Protein AF-A0A3M1EK93-F1 (afdb_monomer_lite)

Secondary structure (DSSP, 8-state):
----TTS-SSS---SSPPTTEEEEEEEESHHHH-TTS-STTSHHHHHHHHHHT-GGGTT-EEEEEE---TT--HHHHHHHHHHTGGGG--SEEEEE--TTTHHHHT-GGG-S---S-EEEEETTEEEEE------

Structure (mmCIF, N/CA/C/O backbone):
data_AF-A0A3M1EK93-F1
#
_entry.id   AF-A0A3M1EK93-F1
#
loop_
_atom_site.group_PDB
_atom_site.id
_atom_site.type_symbol
_atom_site.label_atom_id
_atom_site.label_alt_id
_atom_site.label_comp_id
_atom_site.label_asym_id
_atom_site.label_entity_id
_atom_site.label_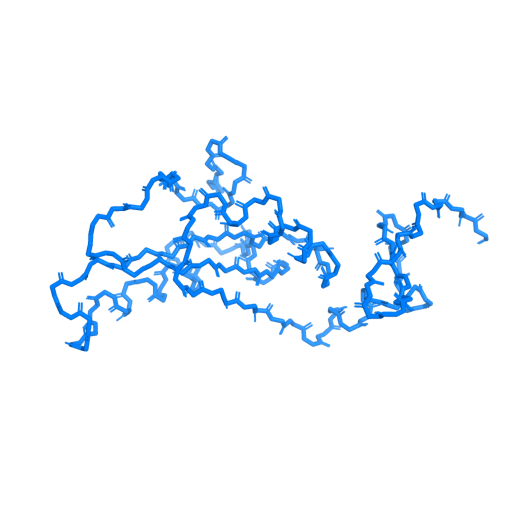seq_id
_atom_site.pdbx_PDB_ins_code
_atom_site.Cartn_x
_atom_site.Cartn_y
_atom_site.Cartn_z
_atom_site.occupancy
_atom_site.B_iso_or_equiv
_atom_site.auth_seq_id
_atom_site.auth_comp_id
_atom_site.auth_asym_id
_atom_site.auth_atom_id
_atom_site.pdbx_PDB_model_num
ATOM 1 N N . MET A 1 1 ? 3.487 -17.721 6.429 1.00 72.31 1 MET A N 1
ATOM 2 C CA . MET A 1 1 ? 2.996 -16.851 5.337 1.00 72.31 1 MET A CA 1
ATOM 3 C C . MET A 1 1 ? 1.496 -17.060 5.211 1.00 72.31 1 MET A C 1
ATOM 5 O O . MET A 1 1 ? 1.0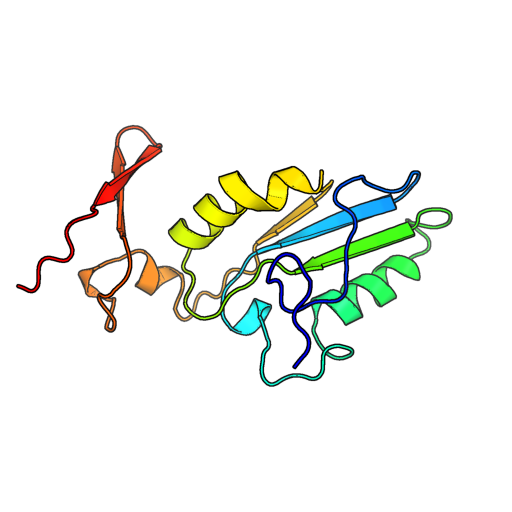78 -18.210 5.157 1.00 72.31 1 MET A O 1
ATOM 9 N N . ARG A 1 2 ? 0.703 -15.985 5.251 1.00 90.31 2 ARG A N 1
ATOM 10 C CA . ARG A 1 2 ? -0.759 -16.022 5.107 1.00 90.31 2 ARG A CA 1
ATOM 11 C C . ARG A 1 2 ? -1.123 -15.379 3.772 1.00 90.31 2 ARG A C 1
ATOM 13 O O . ARG A 1 2 ? -0.605 -14.306 3.480 1.00 90.31 2 ARG A O 1
ATOM 20 N N . ILE A 1 3 ? -1.967 -16.054 3.001 1.00 95.81 3 ILE A N 1
ATOM 21 C CA . ILE A 1 3 ? -2.553 -15.551 1.759 1.00 95.81 3 ILE A CA 1
ATOM 22 C C . ILE A 1 3 ? -4.068 -15.679 1.893 1.00 95.81 3 ILE A C 1
ATOM 24 O O . ILE A 1 3 ? -4.540 -16.715 2.369 1.00 95.81 3 ILE A O 1
ATOM 28 N N . ASN A 1 4 ? -4.804 -14.630 1.539 1.00 96.19 4 ASN A N 1
ATOM 29 C CA . ASN A 1 4 ? -6.259 -14.617 1.625 1.00 96.19 4 ASN A CA 1
ATOM 30 C C . ASN A 1 4 ? -6.922 -15.207 0.367 1.00 96.19 4 ASN A C 1
ATOM 32 O O . ASN A 1 4 ? -6.249 -15.551 -0.60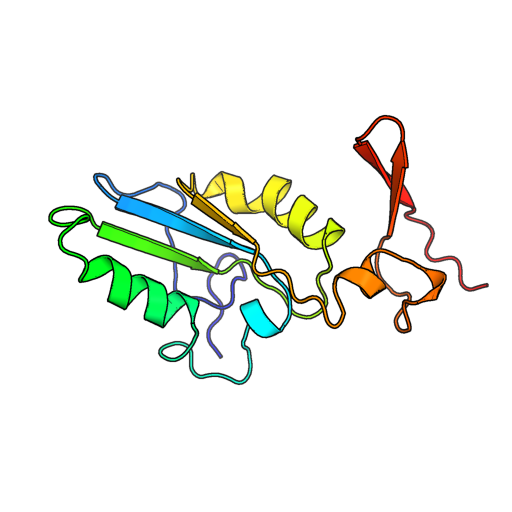8 1.00 96.19 4 ASN A O 1
ATOM 36 N N . SER A 1 5 ? -8.246 -15.336 0.389 1.00 96.94 5 SER A N 1
ATOM 37 C CA . SER A 1 5 ? -9.026 -15.930 -0.706 1.00 96.94 5 SER A CA 1
ATOM 38 C C . SER A 1 5 ? -8.943 -15.177 -2.043 1.00 96.94 5 SER A C 1
ATOM 40 O O . SER A 1 5 ? -9.141 -15.786 -3.095 1.00 96.94 5 SER A O 1
ATOM 42 N N . ASP A 1 6 ? -8.585 -13.892 -2.020 1.00 95.56 6 ASP A N 1
ATOM 43 C CA . ASP A 1 6 ? -8.351 -13.060 -3.205 1.00 95.56 6 ASP A CA 1
ATOM 44 C C . ASP A 1 6 ? -6.871 -13.073 -3.661 1.00 95.56 6 ASP A C 1
ATOM 46 O O . ASP A 1 6 ? -6.502 -12.381 -4.609 1.00 95.56 6 ASP A O 1
ATOM 50 N N . GLY A 1 7 ? -6.015 -13.882 -3.022 1.00 95.06 7 GLY A N 1
ATOM 51 C CA . GLY A 1 7 ? -4.608 -14.062 -3.392 1.00 95.06 7 GLY A CA 1
ATOM 52 C C . GLY A 1 7 ? -3.645 -13.027 -2.803 1.00 95.06 7 GLY A C 1
ATOM 53 O O . GLY A 1 7 ? -2.474 -13.007 -3.178 1.00 95.06 7 GLY A O 1
ATOM 54 N N . LEU A 1 8 ? -4.102 -12.187 -1.872 1.00 96.69 8 LEU A N 1
ATOM 55 C CA . LEU A 1 8 ? -3.286 -11.143 -1.248 1.00 96.69 8 LEU A CA 1
ATOM 56 C C . LEU A 1 8 ? -2.496 -11.695 -0.058 1.00 96.69 8 LEU A C 1
ATOM 58 O O . LEU A 1 8 ? -3.023 -12.494 0.723 1.00 96.69 8 LEU A O 1
ATOM 62 N N . ARG A 1 9 ? -1.255 -11.223 0.140 1.00 95.62 9 ARG A N 1
ATOM 63 C CA . ARG A 1 9 ? -0.469 -11.467 1.366 1.00 95.62 9 ARG A CA 1
ATOM 64 C C . ARG A 1 9 ? -1.039 -10.609 2.494 1.00 95.62 9 ARG A C 1
ATOM 66 O O . ARG A 1 9 ? -0.482 -9.571 2.847 1.00 95.62 9 ARG A O 1
ATOM 73 N N . ASP A 1 10 ? -2.178 -11.045 3.022 1.00 96.50 10 ASP A N 1
ATOM 74 C CA . ASP A 1 10 ? -2.920 -10.355 4.074 1.00 96.50 10 ASP A CA 1
ATOM 75 C C . ASP A 1 10 ? -3.928 -11.282 4.787 1.00 96.50 10 ASP A C 1
ATOM 77 O O . ASP A 1 10 ? -4.001 -12.494 4.543 1.00 96.50 10 ASP A O 1
ATOM 81 N N . ARG A 1 11 ? -4.714 -10.709 5.702 1.00 95.56 11 ARG A N 1
ATOM 82 C CA . ARG A 1 11 ? -5.944 -11.297 6.239 1.00 95.56 11 ARG A CA 1
ATOM 83 C C . ARG A 1 11 ? -7.089 -11.236 5.219 1.00 95.56 11 ARG A C 1
ATOM 85 O O . ARG A 1 11 ? -6.969 -10.663 4.141 1.00 95.56 11 ARG A O 1
ATOM 92 N N . GLU A 1 12 ? -8.205 -11.884 5.544 1.00 97.44 12 GLU A N 1
ATOM 93 C CA . GLU A 1 12 ? -9.412 -11.778 4.717 1.00 97.44 12 GLU A CA 1
ATOM 94 C C . GLU A 1 12 ? -9.995 -10.367 4.814 1.00 97.44 12 GLU A C 1
ATOM 96 O O . GLU A 1 12 ? -10.094 -9.810 5.910 1.00 97.44 12 GLU A O 1
ATOM 101 N N . HIS A 1 13 ? -10.419 -9.834 3.672 1.00 97.38 13 HIS A N 1
ATOM 102 C CA . HIS A 1 13 ? -11.062 -8.532 3.557 1.00 97.38 13 HIS A CA 1
ATOM 103 C C . HIS A 1 13 ? -12.346 -8.659 2.751 1.00 97.38 13 HIS A C 1
ATOM 105 O O . HIS A 1 13 ? -12.414 -9.384 1.761 1.00 97.38 13 HIS A O 1
ATOM 111 N N . THR A 1 14 ? -13.379 -7.925 3.152 1.00 97.12 14 THR A N 1
ATOM 112 C CA . THR A 1 14 ? -14.625 -7.874 2.385 1.00 97.12 14 THR A CA 1
ATOM 113 C C . THR A 1 14 ? -14.552 -6.761 1.344 1.00 97.12 14 THR A C 1
ATOM 115 O O . THR A 1 14 ? -14.151 -5.630 1.632 1.00 97.12 14 THR A O 1
ATOM 118 N N . ARG A 1 15 ? -14.977 -7.061 0.112 1.00 96.62 15 ARG A N 1
ATOM 119 C CA . ARG A 1 15 ? -15.041 -6.062 -0.971 1.00 96.62 15 ARG A CA 1
ATOM 120 C C . ARG A 1 15 ? -15.989 -4.918 -0.624 1.00 96.62 15 ARG A C 1
ATOM 122 O O . ARG A 1 15 ? -15.664 -3.754 -0.837 1.00 96.62 15 ARG A O 1
ATOM 129 N N . GLN A 1 16 ? -17.127 -5.236 -0.008 1.00 97.06 16 GLN A N 1
ATOM 130 C CA . GLN A 1 16 ? -18.033 -4.227 0.527 1.00 97.06 16 GLN A CA 1
ATOM 131 C C . GLN A 1 16 ? -17.377 -3.513 1.711 1.00 97.06 16 GLN A C 1
ATOM 133 O O . GLN A 1 16 ? -17.030 -4.139 2.707 1.00 97.06 16 GLN A O 1
ATOM 138 N N . LYS A 1 17 ? -17.211 -2.193 1.601 1.00 97.19 17 LYS A N 1
ATOM 139 C CA . LYS A 1 17 ? -16.657 -1.384 2.686 1.00 97.19 17 LYS A CA 1
ATOM 140 C C . LYS A 1 17 ? -17.639 -1.266 3.844 1.00 97.19 17 LYS A C 1
ATOM 142 O O . LYS A 1 17 ? -18.797 -0.902 3.633 1.00 97.19 17 LYS A O 1
ATOM 147 N N . SER A 1 18 ? -17.160 -1.555 5.052 1.00 95.56 18 SER A N 1
ATOM 148 C CA . SER A 1 18 ? -17.912 -1.330 6.285 1.00 95.56 18 SER A CA 1
ATOM 149 C C . SER A 1 18 ? -18.245 0.160 6.454 1.00 95.56 18 SER A C 1
ATOM 151 O O . SER A 1 18 ? -17.431 1.016 6.096 1.00 95.56 18 SER A O 1
ATOM 153 N N . PRO A 1 19 ? -19.424 0.510 7.002 1.00 95.62 19 PRO A N 1
ATOM 154 C CA . PRO A 1 19 ? -19.740 1.896 7.336 1.00 95.62 19 PRO A CA 1
ATOM 155 C C . PRO A 1 19 ? -18.693 2.506 8.277 1.00 95.62 19 PRO A C 1
ATOM 157 O O . PRO A 1 19 ? -18.087 1.792 9.075 1.00 95.62 19 PRO A O 1
ATOM 160 N N . ASN A 1 20 ? -18.499 3.826 8.194 1.00 95.69 20 ASN A N 1
ATOM 161 C CA . ASN A 1 20 ? -17.576 4.589 9.050 1.00 95.69 20 ASN A CA 1
ATOM 162 C C . ASN A 1 20 ? -16.156 3.999 9.095 1.00 95.69 20 ASN A C 1
ATOM 164 O O . ASN A 1 20 ? -15.542 3.928 10.154 1.00 95.69 20 ASN A O 1
ATOM 168 N N . THR A 1 21 ? -15.655 3.510 7.959 1.00 97.56 21 THR A N 1
ATOM 169 C CA . THR A 1 21 ? -14.317 2.919 7.853 1.00 97.56 21 THR A CA 1
ATOM 170 C C . THR A 1 21 ? -13.492 3.692 6.837 1.00 97.56 21 THR A C 1
ATOM 172 O O . THR A 1 21 ? -13.908 3.821 5.685 1.00 97.56 21 THR A O 1
ATOM 175 N N . LEU A 1 22 ? -12.320 4.168 7.257 1.00 97.81 22 LEU A N 1
ATOM 176 C CA . LEU A 1 22 ? -11.276 4.647 6.360 1.00 97.81 22 LEU A CA 1
ATOM 177 C C . LEU A 1 22 ? -10.557 3.431 5.777 1.00 97.81 22 LEU A C 1
ATOM 179 O O . LEU A 1 22 ? -9.876 2.708 6.508 1.00 97.81 22 LEU A O 1
ATOM 183 N N . ARG A 1 23 ? -10.699 3.208 4.468 1.00 98.44 23 ARG A N 1
ATOM 184 C CA . ARG A 1 23 ? -10.048 2.088 3.782 1.00 98.44 23 ARG A CA 1
ATOM 185 C C . ARG A 1 23 ? -8.867 2.567 2.947 1.00 98.44 23 ARG A C 1
ATOM 187 O O . ARG A 1 23 ? -9.031 3.357 2.019 1.00 98.44 23 ARG A O 1
ATOM 194 N N . ILE A 1 24 ? -7.686 2.050 3.254 1.00 98.56 24 ILE A N 1
ATOM 195 C CA . ILE A 1 24 ? -6.425 2.369 2.588 1.00 98.56 24 ILE A CA 1
ATOM 196 C C . ILE A 1 24 ? -5.980 1.139 1.796 1.00 98.56 24 ILE A C 1
ATOM 198 O O . ILE A 1 24 ? -5.798 0.063 2.362 1.00 98.56 24 ILE A O 1
ATOM 202 N N . ALA A 1 25 ? -5.789 1.288 0.489 1.00 98.56 25 ALA A N 1
ATOM 203 C CA . ALA A 1 25 ? -5.159 0.269 -0.343 1.00 98.56 25 ALA A CA 1
ATOM 204 C C . ALA A 1 25 ? -3.679 0.601 -0.530 1.00 98.56 25 ALA A C 1
ATOM 206 O O . ALA A 1 25 ? -3.341 1.741 -0.848 1.00 98.56 25 ALA A O 1
ATOM 207 N N . VAL A 1 26 ? -2.807 -0.387 -0.353 1.00 98.31 26 VAL A N 1
ATOM 208 C CA . VAL A 1 26 ? -1.357 -0.212 -0.477 1.00 98.31 26 VAL A CA 1
ATOM 209 C C . VAL A 1 26 ? -0.853 -0.967 -1.701 1.00 98.31 26 VAL A C 1
ATOM 211 O O . VAL A 1 26 ? -1.105 -2.162 -1.831 1.00 98.31 26 VAL A O 1
ATOM 214 N N . LEU A 1 27 ? -0.163 -0.270 -2.600 1.00 97.50 27 LEU A N 1
ATOM 215 C CA . LEU A 1 27 ? 0.476 -0.821 -3.796 1.00 97.50 27 LEU A CA 1
ATOM 216 C C . LEU A 1 27 ? 1.987 -0.723 -3.658 1.00 97.50 27 LEU A C 1
ATOM 218 O O . LEU A 1 27 ? 2.484 0.256 -3.104 1.00 97.50 27 LEU A O 1
ATOM 222 N N . GLY A 1 28 ? 2.692 -1.714 -4.188 1.00 93.94 28 GLY A N 1
ATOM 223 C CA . GLY A 1 28 ? 4.144 -1.731 -4.194 1.00 93.94 28 GLY A CA 1
ATOM 224 C C . GLY A 1 28 ? 4.709 -3.085 -4.604 1.00 93.94 28 GLY A C 1
ATOM 225 O O . GLY A 1 28 ? 3.988 -3.990 -5.040 1.00 93.94 28 GLY A O 1
ATOM 226 N N . ASP A 1 29 ? 6.003 -3.229 -4.376 1.00 90.12 29 ASP A N 1
ATOM 227 C CA . ASP A 1 29 ? 6.813 -4.366 -4.778 1.00 90.12 29 ASP A CA 1
ATOM 228 C C . ASP A 1 29 ? 7.033 -5.373 -3.618 1.00 90.12 29 ASP A C 1
ATOM 230 O O . ASP A 1 29 ? 6.170 -5.607 -2.766 1.00 90.12 29 ASP A O 1
ATOM 234 N N . SER A 1 30 ? 8.219 -5.982 -3.568 1.00 89.31 30 SER A N 1
ATOM 235 C CA . SER A 1 30 ? 8.695 -6.867 -2.511 1.00 89.31 30 SER A CA 1
ATOM 236 C C . SER A 1 30 ? 8.702 -6.242 -1.113 1.00 89.31 30 SER A C 1
ATOM 238 O O . SER A 1 30 ? 8.391 -6.946 -0.145 1.00 89.31 30 SER A O 1
ATOM 240 N N . PHE A 1 31 ? 8.983 -4.940 -0.979 1.00 90.25 31 PHE A N 1
ATOM 241 C CA . PHE A 1 31 ? 8.930 -4.250 0.316 1.00 90.25 31 PHE A CA 1
ATOM 242 C C . PHE A 1 31 ? 7.497 -4.172 0.837 1.00 90.25 31 PHE A C 1
ATOM 244 O O . PHE A 1 31 ? 7.254 -4.313 2.037 1.00 90.25 31 PHE A O 1
ATOM 251 N N . THR A 1 32 ? 6.548 -4.015 -0.081 1.00 94.88 32 THR A N 1
ATOM 252 C CA . THR A 1 32 ? 5.115 -3.965 0.213 1.00 94.88 32 THR A CA 1
ATOM 253 C C . THR A 1 32 ? 4.495 -5.351 0.327 1.00 94.88 32 THR A C 1
ATOM 255 O O . THR A 1 32 ? 3.523 -5.538 1.041 1.00 94.88 32 THR A O 1
ATOM 258 N N . GLU A 1 33 ? 5.062 -6.381 -0.291 1.00 95.06 33 GLU A N 1
ATOM 259 C CA . GLU A 1 33 ? 4.639 -7.754 -0.019 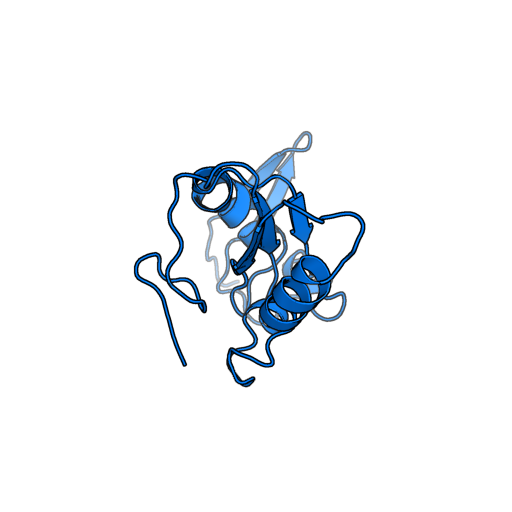1.00 95.06 33 GLU A CA 1
ATOM 260 C C . GLU A 1 33 ? 5.190 -8.275 1.321 1.00 95.06 33 GLU A C 1
ATOM 262 O O . GLU A 1 33 ? 4.536 -9.067 2.004 1.00 95.06 33 GLU A O 1
ATOM 267 N N . ALA A 1 34 ? 6.390 -7.833 1.717 1.00 94.19 34 ALA A N 1
ATOM 268 C CA . ALA A 1 34 ? 7.093 -8.169 2.960 1.00 94.19 34 ALA A CA 1
ATOM 269 C C . ALA A 1 34 ? 7.025 -9.662 3.343 1.00 94.19 34 ALA A C 1
ATOM 271 O O . ALA A 1 34 ? 6.784 -10.020 4.499 1.00 94.19 34 ALA A O 1
ATOM 272 N N . ARG A 1 35 ? 7.244 -10.568 2.377 1.00 91.19 35 ARG A N 1
ATOM 273 C CA . ARG A 1 35 ? 7.109 -12.028 2.583 1.00 91.19 35 ARG A CA 1
ATOM 274 C C . ARG A 1 35 ? 7.918 -12.574 3.763 1.00 91.19 35 ARG A C 1
ATOM 276 O O . ARG A 1 35 ? 7.507 -13.561 4.368 1.00 91.19 35 ARG A O 1
ATOM 283 N N . GLN A 1 36 ? 9.069 -11.967 4.044 1.00 92.12 36 GLN A N 1
ATOM 284 C CA . GLN A 1 36 ? 10.025 -12.407 5.065 1.00 92.12 36 GLN A CA 1
ATOM 285 C C . GLN A 1 36 ? 9.750 -11.820 6.455 1.00 92.12 36 GLN A C 1
ATOM 287 O O . GLN A 1 36 ? 10.378 -12.233 7.426 1.00 92.12 36 GLN A O 1
ATOM 292 N N . VAL A 1 37 ? 8.818 -10.875 6.555 1.00 94.12 37 VAL A N 1
ATOM 293 C CA . VAL A 1 37 ? 8.405 -10.256 7.815 1.00 94.12 37 VAL A CA 1
ATOM 294 C C . VAL A 1 37 ? 7.204 -11.043 8.360 1.00 94.12 37 VAL A C 1
ATOM 296 O O . VAL A 1 37 ? 6.416 -11.566 7.562 1.00 94.12 37 VAL A O 1
ATOM 299 N N . PRO A 1 38 ? 7.016 -11.177 9.682 1.00 96.25 38 PRO A N 1
ATOM 300 C CA . PRO A 1 38 ? 5.722 -11.565 10.246 1.00 96.25 38 PRO A CA 1
ATOM 301 C C . PRO A 1 38 ? 4.590 -10.652 9.733 1.00 96.25 38 PRO A C 1
ATOM 303 O O . PRO A 1 38 ? 4.835 -9.562 9.215 1.00 96.25 38 PRO A O 1
ATOM 306 N N . LEU A 1 39 ? 3.336 -11.107 9.755 1.00 94.88 39 LEU A N 1
ATOM 307 C CA . LEU A 1 39 ? 2.241 -10.299 9.187 1.00 94.88 39 LEU A CA 1
ATOM 308 C C . LEU A 1 39 ? 1.912 -9.112 10.099 1.00 94.88 39 LEU A C 1
ATOM 310 O O . LEU A 1 39 ? 1.647 -8.016 9.616 1.00 94.88 39 LEU A O 1
ATOM 314 N N . GLU A 1 40 ? 1.964 -9.349 11.403 1.00 96.00 40 GLU A N 1
ATOM 315 C CA . GLU A 1 40 ? 1.800 -8.385 12.486 1.00 96.00 40 GLU A CA 1
ATOM 316 C C . GLU A 1 40 ? 2.826 -7.245 12.431 1.00 96.00 40 GLU A C 1
ATOM 318 O O . GLU A 1 40 ? 2.476 -6.097 12.681 1.00 96.00 40 GLU A O 1
ATOM 323 N N . ASP A 1 41 ? 4.052 -7.545 12.000 1.00 96.81 41 ASP A N 1
ATOM 324 C CA . ASP A 1 41 ? 5.152 -6.579 11.920 1.00 96.81 41 ASP A CA 1
ATOM 325 C C . ASP A 1 41 ? 5.245 -5.899 10.545 1.00 96.81 41 ASP A C 1
ATOM 327 O O . ASP A 1 41 ? 6.092 -5.034 10.312 1.00 96.81 41 ASP A O 1
ATOM 331 N N . ALA A 1 42 ? 4.393 -6.293 9.597 1.00 96.69 42 ALA A N 1
ATOM 332 C CA . ALA A 1 42 ? 4.345 -5.669 8.287 1.00 96.69 42 ALA A CA 1
ATOM 333 C C . ALA A 1 42 ? 3.881 -4.214 8.415 1.00 96.69 42 ALA A C 1
ATOM 335 O O . ALA A 1 42 ? 2.924 -3.926 9.136 1.00 96.69 42 ALA A O 1
ATOM 336 N N . TYR A 1 43 ? 4.521 -3.289 7.694 1.00 96.56 43 TYR A N 1
ATOM 337 C CA . TYR A 1 43 ? 4.301 -1.862 7.946 1.00 96.56 43 TYR A CA 1
ATOM 338 C C . TYR A 1 43 ? 2.844 -1.434 7.740 1.00 96.56 43 TYR A C 1
ATOM 340 O O . TYR A 1 43 ? 2.386 -0.521 8.415 1.00 96.56 43 TYR A O 1
ATOM 348 N N . TRP A 1 44 ? 2.099 -2.078 6.838 1.00 97.12 44 TRP A N 1
ATOM 349 C CA . TRP A 1 44 ? 0.687 -1.764 6.617 1.00 97.12 44 TRP A CA 1
ATOM 350 C C . TRP A 1 44 ? -0.210 -2.268 7.751 1.00 97.12 44 TRP A C 1
ATOM 352 O O . TRP A 1 44 ? -1.215 -1.624 8.043 1.00 97.12 44 TRP A O 1
ATOM 362 N N . THR A 1 45 ? 0.169 -3.352 8.434 1.00 96.81 45 THR A N 1
ATOM 363 C CA . THR A 1 45 ? -0.494 -3.801 9.665 1.00 96.81 45 THR A CA 1
ATOM 364 C C . THR A 1 45 ? -0.219 -2.816 10.797 1.00 96.81 45 THR A C 1
ATOM 366 O O . THR A 1 45 ? -1.155 -2.282 11.385 1.00 96.81 45 THR A O 1
ATOM 369 N N . VAL A 1 46 ? 1.053 -2.470 11.021 1.00 97.44 46 VAL A N 1
ATOM 370 C CA . VAL A 1 46 ? 1.462 -1.484 12.038 1.00 97.44 46 VAL A CA 1
ATOM 371 C C . VAL A 1 46 ? 0.835 -0.109 11.775 1.00 97.44 46 VAL A C 1
ATOM 373 O O . VAL A 1 46 ? 0.419 0.586 12.705 1.00 97.44 46 VAL A O 1
ATOM 376 N N . MET A 1 47 ? 0.734 0.292 10.505 1.00 96.81 47 MET A N 1
ATOM 377 C CA . MET A 1 47 ? 0.054 1.514 10.082 1.00 96.81 47 MET A CA 1
ATOM 378 C C . MET A 1 47 ? -1.440 1.461 10.406 1.00 96.81 47 MET A C 1
ATOM 380 O O . MET A 1 47 ? -1.962 2.448 10.918 1.00 96.81 47 MET A O 1
ATOM 384 N N . ALA A 1 48 ? -2.120 0.338 10.141 1.00 97.06 48 ALA A N 1
ATOM 385 C CA . ALA A 1 48 ? -3.532 0.177 10.484 1.00 97.06 48 ALA A CA 1
ATOM 386 C C . ALA A 1 48 ? -3.763 0.391 11.988 1.00 97.06 48 ALA A C 1
ATOM 388 O O . ALA A 1 48 ? -4.616 1.193 12.363 1.00 97.06 48 ALA A O 1
ATOM 389 N N . ASP A 1 49 ? -2.950 -0.244 12.835 1.00 96.25 49 ASP A N 1
ATOM 390 C CA . ASP A 1 49 ? -3.075 -0.163 14.296 1.00 96.25 49 ASP A CA 1
ATOM 391 C C . ASP A 1 49 ? -2.745 1.241 14.833 1.00 96.25 49 ASP A C 1
ATOM 393 O O . ASP A 1 49 ? -3.438 1.781 15.705 1.00 96.25 49 ASP A O 1
ATOM 397 N N . SER A 1 50 ? -1.714 1.875 14.265 1.00 96.06 50 SER A N 1
ATOM 398 C CA . SER A 1 50 ? -1.315 3.242 14.616 1.00 96.06 50 SER A CA 1
ATOM 399 C C . SER A 1 50 ? -2.397 4.261 14.247 1.00 96.06 50 SER A C 1
ATOM 401 O O . SER A 1 50 ? -2.714 5.146 15.042 1.00 96.06 50 SER A O 1
ATOM 403 N N . LEU A 1 51 ? -2.995 4.131 13.058 1.00 96.62 51 LEU A N 1
ATOM 404 C CA . LEU A 1 51 ? -4.080 4.999 12.600 1.00 96.62 51 LEU A CA 1
ATOM 405 C C . LEU A 1 51 ? -5.378 4.748 13.366 1.00 96.62 51 LEU A C 1
ATOM 407 O O . LEU A 1 51 ? -6.075 5.705 13.689 1.00 96.62 51 LEU A O 1
ATOM 411 N N . GLN A 1 52 ? -5.681 3.496 13.713 1.00 96.44 52 GLN A N 1
ATOM 412 C CA . GLN A 1 52 ? -6.852 3.170 14.527 1.00 96.44 52 GLN A CA 1
ATOM 413 C C . GLN A 1 52 ? -6.798 3.837 15.910 1.00 96.44 52 GLN A C 1
ATOM 415 O O . GLN A 1 52 ? -7.841 4.157 16.477 1.00 96.44 52 GLN A O 1
ATOM 420 N N . SER A 1 53 ? -5.592 4.078 16.431 1.00 94.62 53 SER A N 1
ATOM 421 C CA . SER A 1 53 ? -5.353 4.769 17.705 1.00 94.62 53 SER A CA 1
ATOM 422 C C . SER A 1 53 ? -5.255 6.298 17.566 1.00 94.62 53 SER A C 1
ATOM 424 O O . SER A 1 53 ? -5.004 6.994 18.551 1.00 94.62 53 SER A O 1
ATOM 426 N N . CYS A 1 54 ? -5.407 6.846 16.356 1.00 94.75 54 CYS A N 1
ATOM 427 C CA . CYS A 1 54 ? -5.271 8.276 16.102 1.00 94.75 54 CYS A CA 1
ATOM 428 C C . CYS A 1 54 ? -6.533 9.039 16.547 1.00 94.75 54 CYS A C 1
ATOM 430 O O . CYS A 1 54 ? -7.609 8.777 16.009 1.00 94.75 54 CYS A O 1
ATOM 432 N N . PRO A 1 55 ? -6.430 10.057 17.429 1.00 95.12 55 PRO A N 1
ATOM 433 C CA . PRO A 1 55 ? -7.594 10.831 17.878 1.00 95.12 55 PRO A CA 1
ATOM 434 C C . PRO A 1 55 ? -8.373 11.520 16.749 1.00 95.12 55 PRO A C 1
ATOM 436 O O . PRO A 1 55 ? -9.567 11.763 16.876 1.00 95.12 55 PRO A O 1
ATOM 439 N N . ALA A 1 56 ? -7.714 11.831 15.628 1.00 93.62 56 ALA A N 1
ATOM 440 C CA . ALA A 1 56 ? -8.364 12.438 14.466 1.00 93.62 56 ALA A CA 1
ATOM 441 C C . ALA A 1 56 ? -9.312 11.475 13.725 1.00 93.62 56 ALA A C 1
ATOM 443 O O . ALA A 1 56 ? -10.138 11.926 12.934 1.00 93.62 56 ALA A O 1
ATOM 444 N N . LEU A 1 57 ? -9.187 10.168 13.968 1.00 93.81 57 LEU A N 1
ATOM 445 C CA . LEU A 1 57 ? -10.012 9.117 13.376 1.00 93.81 57 LEU A CA 1
ATOM 446 C C . LEU A 1 57 ? -10.954 8.481 14.406 1.00 93.81 57 LEU A C 1
ATOM 448 O O . LEU A 1 57 ? -11.551 7.448 14.115 1.00 93.81 57 LEU A O 1
ATOM 452 N N . ASP A 1 58 ? -11.120 9.095 15.582 1.00 92.00 58 ASP A N 1
ATOM 453 C CA . ASP A 1 58 ? -11.974 8.553 16.637 1.00 92.00 58 ASP A CA 1
ATOM 454 C C . ASP A 1 58 ? -13.411 8.315 16.137 1.00 92.00 58 ASP A C 1
ATOM 456 O O . ASP A 1 58 ? -13.965 9.087 15.348 1.00 92.00 58 ASP A O 1
ATOM 460 N N . GLY A 1 59 ? -13.992 7.188 16.542 1.00 90.44 59 GLY A N 1
ATOM 461 C CA . GLY A 1 59 ? -15.280 6.707 16.036 1.00 90.44 59 GLY A CA 1
ATOM 462 C C . GLY A 1 59 ? -15.277 6.132 14.609 1.00 90.44 59 GLY A C 1
ATOM 463 O O . GLY A 1 59 ? -16.312 5.611 14.188 1.00 90.44 59 GLY A O 1
ATOM 464 N N . ASN A 1 60 ? -14.156 6.167 13.875 1.00 93.38 60 ASN A N 1
ATOM 465 C CA . ASN A 1 60 ? -14.004 5.488 12.586 1.00 93.38 60 ASN A CA 1
ATOM 466 C C . ASN A 1 60 ? -13.153 4.218 12.722 1.00 93.38 60 ASN A C 1
ATOM 468 O O . ASN A 1 60 ? -12.152 4.176 13.440 1.00 93.38 60 ASN A O 1
ATOM 472 N N . GLY A 1 61 ? -13.533 3.177 11.984 1.00 96.75 61 GLY A N 1
ATOM 473 C CA . GLY A 1 61 ? -12.664 2.029 11.752 1.00 96.75 61 GLY A CA 1
ATOM 474 C C . GLY A 1 61 ? -11.551 2.385 10.768 1.00 96.75 61 GLY A C 1
ATOM 475 O O . GLY A 1 61 ? -11.752 3.190 9.857 1.00 96.75 61 GLY A O 1
ATOM 476 N N . VAL A 1 62 ? -10.388 1.761 10.915 1.00 97.94 62 VAL A N 1
ATOM 477 C CA . VAL A 1 62 ? -9.309 1.834 9.927 1.00 97.94 62 VAL A CA 1
ATOM 478 C C . VAL A 1 62 ? -9.045 0.451 9.363 1.00 97.94 62 VAL A C 1
ATOM 480 O O . VAL A 1 62 ? -8.827 -0.518 10.088 1.00 97.94 62 VAL A O 1
ATOM 483 N N . GLU A 1 63 ? -9.042 0.363 8.040 1.00 98.19 63 GLU A N 1
ATOM 484 C CA . GLU A 1 63 ? -8.711 -0.856 7.325 1.00 98.19 63 GLU A CA 1
ATOM 485 C C . GLU A 1 63 ? -7.632 -0.565 6.296 1.00 98.19 63 GLU A C 1
ATOM 487 O O . GLU A 1 63 ? -7.788 0.294 5.431 1.00 98.19 63 GLU A O 1
ATOM 492 N N . VAL A 1 64 ? -6.539 -1.309 6.378 1.00 98.31 64 VAL A N 1
ATOM 493 C CA . VAL A 1 64 ? -5.465 -1.261 5.395 1.00 98.31 64 VAL A CA 1
ATOM 494 C C . VAL A 1 64 ? -5.420 -2.611 4.698 1.00 98.31 64 VAL A C 1
ATOM 496 O O . VAL A 1 64 ? -5.466 -3.635 5.377 1.00 98.31 64 VAL A O 1
ATOM 499 N N . ILE A 1 65 ? -5.369 -2.597 3.367 1.00 98.38 65 ILE A N 1
ATOM 500 C CA . ILE A 1 65 ? -5.357 -3.794 2.522 1.00 98.38 65 ILE A CA 1
ATOM 501 C C . ILE A 1 65 ? -4.105 -3.768 1.655 1.00 98.38 65 ILE A C 1
ATOM 503 O O . ILE A 1 65 ? -3.876 -2.808 0.908 1.00 98.38 65 ILE A O 1
ATOM 507 N N . ASN A 1 66 ? -3.310 -4.829 1.739 1.00 98.25 66 ASN A N 1
ATOM 508 C CA . ASN A 1 66 ? -2.096 -4.963 0.954 1.00 98.25 66 ASN A CA 1
ATOM 509 C C . ASN A 1 66 ? -2.340 -5.555 -0.444 1.00 98.25 66 ASN A C 1
ATOM 511 O O . ASN A 1 66 ? -2.851 -6.666 -0.571 1.00 98.25 66 ASN A O 1
ATOM 515 N N . PHE A 1 67 ? -1.888 -4.850 -1.481 1.00 98.06 67 PHE A N 1
ATOM 516 C CA . PHE A 1 67 ? -1.841 -5.315 -2.872 1.00 98.06 67 PHE A CA 1
ATOM 517 C C . PHE A 1 67 ? -0.410 -5.417 -3.420 1.00 98.06 67 PHE A C 1
ATOM 519 O O . PHE A 1 67 ? -0.230 -5.586 -4.627 1.00 98.06 67 PHE A O 1
ATOM 526 N N . GLY A 1 68 ? 0.606 -5.298 -2.563 1.00 96.00 68 GLY A N 1
ATOM 527 C CA . GLY A 1 68 ? 2.001 -5.409 -2.962 1.00 96.00 68 GLY A CA 1
ATOM 528 C C . GLY A 1 68 ? 2.394 -6.825 -3.356 1.00 96.00 68 GLY A C 1
ATOM 529 O O . GLY A 1 68 ? 2.011 -7.800 -2.701 1.00 96.00 68 GLY A O 1
ATOM 530 N N . VAL A 1 69 ? 3.186 -6.933 -4.419 1.00 93.06 69 VAL A N 1
ATOM 531 C CA . VAL A 1 69 ? 3.668 -8.211 -4.947 1.00 93.06 69 VAL A CA 1
ATOM 532 C C . VAL A 1 69 ? 5.128 -8.064 -5.355 1.00 93.06 69 VAL A C 1
ATOM 534 O O . VAL A 1 69 ? 5.483 -7.170 -6.120 1.00 93.06 69 VAL A O 1
ATOM 537 N N . SER A 1 70 ? 5.987 -8.973 -4.884 1.00 89.88 70 SER A N 1
ATOM 538 C CA . SER A 1 70 ? 7.408 -8.974 -5.244 1.00 89.88 70 SER A CA 1
ATOM 539 C C . SER A 1 70 ? 7.619 -8.958 -6.755 1.00 89.88 70 SER A C 1
ATOM 541 O O . SER A 1 70 ? 7.067 -9.794 -7.475 1.00 89.88 70 SER A O 1
ATOM 543 N N . GLY A 1 71 ? 8.481 -8.050 -7.214 1.00 83.50 71 GLY A N 1
ATOM 544 C CA . GLY A 1 71 ? 8.853 -7.911 -8.621 1.00 83.50 71 GLY A CA 1
ATOM 545 C C . GLY A 1 71 ? 7.853 -7.127 -9.473 1.00 83.50 71 GLY A C 1
ATOM 546 O O . GLY A 1 71 ? 8.041 -7.039 -10.690 1.00 83.50 71 GLY A O 1
ATOM 547 N N . TYR A 1 72 ? 6.794 -6.568 -8.882 1.00 86.38 72 TYR A N 1
ATOM 548 C CA . TYR A 1 72 ? 5.997 -5.555 -9.567 1.00 86.38 72 TYR A CA 1
ATOM 549 C C . TYR A 1 72 ? 6.825 -4.290 -9.749 1.00 86.38 72 TYR A C 1
ATOM 551 O O . TYR A 1 72 ? 7.504 -3.869 -8.828 1.00 86.38 72 TYR A O 1
ATOM 559 N N . GLY A 1 73 ? 6.759 -3.712 -10.949 1.00 82.69 73 GLY A N 1
ATOM 560 C CA . GLY A 1 73 ? 7.109 -2.314 -11.166 1.00 82.69 73 GLY A CA 1
ATOM 561 C C . GLY A 1 73 ? 5.843 -1.488 -11.397 1.00 82.69 73 GLY A C 1
ATOM 562 O O . GLY A 1 73 ? 4.721 -2.009 -11.389 1.00 82.69 73 GLY A O 1
ATOM 563 N N . THR A 1 74 ? 6.013 -0.203 -11.706 1.00 84.94 74 THR A N 1
ATOM 564 C CA . THR A 1 74 ? 4.903 0.765 -11.780 1.00 84.94 74 THR A CA 1
ATOM 565 C C . THR A 1 74 ? 3.792 0.385 -12.759 1.00 84.94 74 THR A C 1
ATOM 567 O O . THR A 1 74 ? 2.616 0.660 -12.514 1.00 84.94 74 THR A O 1
ATOM 570 N N . LEU A 1 75 ? 4.117 -0.298 -13.861 1.00 84.56 75 LEU A N 1
ATOM 571 C CA . LEU A 1 75 ? 3.094 -0.789 -14.786 1.00 84.56 75 LEU A CA 1
ATOM 572 C C . LEU A 1 75 ? 2.210 -1.876 -14.154 1.00 84.56 75 LEU A C 1
ATOM 574 O O . LEU A 1 75 ? 0.990 -1.855 -14.325 1.00 84.56 75 LEU A O 1
ATOM 578 N N . GLN A 1 76 ? 2.807 -2.825 -13.430 1.00 88.19 76 GLN A N 1
ATOM 579 C CA . GLN A 1 76 ? 2.074 -3.887 -12.740 1.00 88.19 76 GLN A CA 1
ATOM 580 C C . GLN A 1 76 ? 1.245 -3.322 -11.581 1.00 88.19 76 GLN A C 1
ATOM 582 O O . GLN A 1 76 ? 0.106 -3.748 -11.384 1.00 88.19 76 GLN A O 1
ATOM 587 N N . GLU A 1 77 ? 1.751 -2.313 -10.874 1.00 91.50 77 GLU A N 1
ATOM 588 C CA . GLU A 1 77 ? 1.000 -1.583 -9.846 1.00 91.50 77 GLU A CA 1
ATOM 589 C C . GLU A 1 77 ? -0.215 -0.860 -10.443 1.00 91.50 77 GLU A C 1
ATOM 591 O O . GLU A 1 77 ? -1.322 -0.971 -9.913 1.00 91.50 77 GLU A O 1
ATOM 596 N N . LEU A 1 78 ? -0.058 -0.193 -11.595 1.00 90.81 78 LEU A N 1
ATOM 597 C CA . LEU A 1 78 ? -1.161 0.460 -12.310 1.00 90.81 78 LEU A CA 1
ATOM 598 C C . LEU A 1 78 ? -2.227 -0.543 -12.775 1.00 90.81 78 LEU A C 1
ATOM 600 O O . LEU A 1 78 ? -3.427 -0.281 -12.663 1.00 90.81 78 LEU A O 1
ATOM 604 N N . LEU A 1 79 ? -1.809 -1.696 -13.299 1.00 92.44 79 LEU A N 1
ATOM 605 C CA . LEU A 1 79 ? -2.729 -2.776 -13.659 1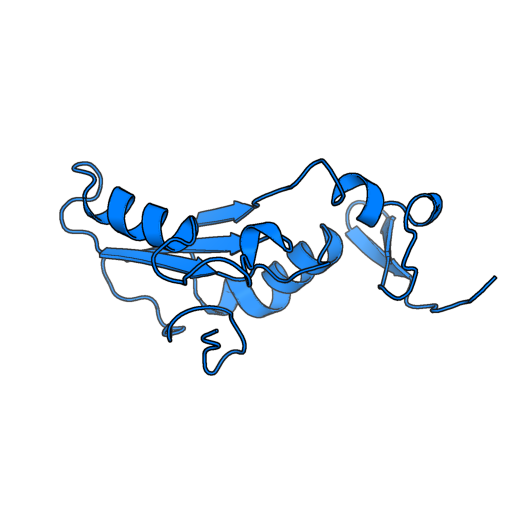.00 92.44 79 LEU A CA 1
ATOM 606 C C . LEU A 1 79 ? -3.457 -3.321 -12.426 1.00 92.44 79 LEU A C 1
ATOM 608 O O . LEU A 1 79 ? -4.670 -3.527 -12.466 1.00 92.44 79 LEU A O 1
ATOM 612 N N . THR A 1 80 ? -2.740 -3.497 -11.318 1.00 95.62 80 THR A N 1
ATOM 613 C CA . THR A 1 80 ? -3.310 -3.971 -10.052 1.00 95.62 80 THR A CA 1
ATOM 614 C C . THR A 1 80 ? -4.346 -2.994 -9.514 1.00 95.62 80 THR A C 1
ATOM 616 O O . THR A 1 80 ? -5.444 -3.400 -9.123 1.00 95.62 80 THR A O 1
ATOM 619 N N . LEU A 1 81 ? -4.050 -1.696 -9.602 1.00 95.94 81 LEU A N 1
ATOM 620 C CA . LEU A 1 81 ? -4.991 -0.631 -9.298 1.00 95.94 81 LEU A CA 1
ATOM 621 C C . LEU A 1 81 ? -6.269 -0.755 -10.139 1.00 95.94 81 LEU A C 1
ATOM 623 O O . LEU A 1 81 ? -7.369 -0.839 -9.592 1.00 95.94 81 LEU A O 1
ATOM 627 N N . ARG A 1 82 ? -6.120 -0.802 -11.470 1.00 94.81 82 ARG A N 1
ATOM 628 C CA . ARG A 1 82 ? -7.237 -0.820 -12.430 1.00 94.81 82 ARG A CA 1
ATOM 629 C C . ARG A 1 82 ? -8.128 -2.060 -12.293 1.00 94.81 82 ARG A C 1
ATOM 631 O O . ARG A 1 82 ? -9.339 -1.935 -12.446 1.00 94.81 82 ARG A O 1
ATOM 638 N N . HIS A 1 83 ? -7.553 -3.230 -12.013 1.00 95.69 83 HIS A N 1
ATOM 639 C CA . HIS A 1 83 ? -8.285 -4.501 -12.046 1.00 95.69 83 HIS A CA 1
ATOM 640 C C . HIS A 1 83 ? -8.721 -5.034 -10.677 1.00 95.69 83 HIS A C 1
ATOM 642 O O . HIS A 1 83 ? -9.732 -5.737 -10.611 1.00 95.69 83 HIS A O 1
ATOM 648 N N . TYR A 1 84 ? -7.999 -4.718 -9.598 1.00 97.31 84 TYR A N 1
ATOM 649 C CA . TYR A 1 84 ? -8.220 -5.344 -8.290 1.00 97.31 84 TYR A CA 1
ATOM 650 C C . TYR A 1 84 ? -8.541 -4.335 -7.193 1.00 97.31 84 TYR A C 1
ATOM 652 O O . TYR A 1 84 ? -9.566 -4.480 -6.529 1.00 97.31 84 TYR A O 1
ATOM 660 N N . VAL A 1 85 ? -7.721 -3.295 -7.027 1.00 98.00 85 VAL A N 1
ATOM 661 C CA . VAL A 1 85 ? -7.838 -2.350 -5.901 1.00 98.00 85 VAL A CA 1
ATOM 662 C C . VAL A 1 85 ? -9.201 -1.663 -5.865 1.00 98.00 85 VAL A C 1
ATOM 664 O O . VAL A 1 85 ? -9.842 -1.613 -4.814 1.00 98.00 85 VAL A O 1
ATOM 667 N N . TRP A 1 86 ? -9.692 -1.185 -7.014 1.00 97.75 86 TRP A N 1
ATOM 668 C CA . TRP A 1 86 ? -10.975 -0.478 -7.073 1.00 97.75 86 TRP A CA 1
ATOM 669 C C . TRP A 1 86 ? -12.176 -1.333 -6.650 1.00 97.75 86 TRP A C 1
ATOM 671 O O . TRP A 1 86 ? -13.171 -0.783 -6.179 1.00 97.75 86 TRP A O 1
ATOM 681 N N . ASN A 1 87 ? -12.072 -2.666 -6.706 1.00 97.56 87 ASN A N 1
ATOM 682 C CA . ASN A 1 87 ? -13.138 -3.563 -6.248 1.00 97.56 87 ASN A CA 1
ATOM 683 C C . ASN A 1 87 ? -13.370 -3.500 -4.729 1.00 97.56 87 ASN A C 1
ATOM 685 O O . ASN A 1 87 ? -14.410 -3.962 -4.263 1.00 97.56 87 ASN A O 1
ATOM 689 N N . TYR A 1 88 ? -12.428 -2.941 -3.962 1.00 98.19 88 TYR A N 1
ATOM 690 C CA . TYR A 1 88 ? -12.544 -2.768 -2.513 1.00 98.19 88 TYR A CA 1
ATOM 691 C C . TYR A 1 88 ? -12.974 -1.357 -2.109 1.00 98.19 88 TYR A C 1
ATOM 693 O O . TYR A 1 88 ? -13.069 -1.088 -0.916 1.00 98.19 88 TYR A O 1
ATOM 701 N N . ASN A 1 89 ? -13.261 -0.456 -3.052 1.00 97.62 89 ASN A N 1
ATOM 702 C CA . ASN A 1 89 ? -13.720 0.906 -2.757 1.00 97.62 89 ASN A CA 1
ATOM 703 C C . ASN A 1 89 ? -12.849 1.655 -1.709 1.00 97.62 89 ASN A C 1
ATOM 705 O O . ASN A 1 89 ? -13.377 2.098 -0.677 1.00 97.62 89 ASN A O 1
ATOM 709 N N . PRO A 1 90 ? -11.516 1.740 -1.911 1.00 98.12 90 PRO A N 1
ATOM 710 C CA . PRO A 1 90 ? -10.634 2.448 -0.988 1.00 98.12 90 PRO A CA 1
ATOM 711 C C . PRO A 1 90 ? -10.897 3.960 -1.010 1.00 98.12 90 PRO A C 1
ATOM 713 O O . PRO A 1 90 ? -11.283 4.520 -2.032 1.00 98.12 90 PRO A O 1
ATOM 716 N N . ASP A 1 91 ? -10.642 4.619 0.116 1.00 98.06 91 ASP A N 1
ATOM 717 C CA . ASP A 1 91 ? -10.639 6.083 0.246 1.00 98.06 91 ASP A CA 1
ATOM 718 C C . ASP A 1 91 ? -9.267 6.676 -0.086 1.00 98.06 91 ASP A C 1
ATOM 720 O O . ASP A 1 91 ? -9.160 7.803 -0.566 1.00 98.06 91 ASP A O 1
ATOM 724 N N . VAL A 1 92 ? -8.208 5.907 0.181 1.00 98.00 92 VAL A N 1
ATOM 725 C CA . VAL A 1 92 ? -6.815 6.302 -0.033 1.00 98.00 92 VAL A CA 1
ATOM 726 C C . VAL A 1 92 ? -6.084 5.178 -0.749 1.00 98.00 92 VAL A C 1
ATOM 728 O O . VAL A 1 92 ? -6.202 4.009 -0.379 1.00 98.00 92 VAL A O 1
ATOM 731 N N . ILE A 1 93 ? -5.291 5.543 -1.752 1.00 98.06 93 ILE A N 1
ATOM 732 C CA . ILE A 1 93 ? -4.342 4.642 -2.402 1.00 98.06 93 ILE A CA 1
ATOM 733 C C . ILE A 1 93 ? -2.942 5.121 -2.038 1.00 98.06 93 ILE A C 1
ATOM 735 O O . ILE A 1 93 ? -2.555 6.238 -2.379 1.00 98.06 93 ILE A O 1
ATOM 739 N N . LEU A 1 94 ? -2.202 4.277 -1.329 1.00 97.12 94 LEU A N 1
ATOM 740 C CA . LEU A 1 94 ? -0.814 4.506 -0.964 1.00 97.12 94 LEU A CA 1
ATOM 741 C C . LEU A 1 94 ? 0.083 3.727 -1.923 1.00 97.12 94 LEU A C 1
ATOM 743 O O . LEU A 1 94 ? 0.071 2.499 -1.920 1.00 97.12 94 LEU A O 1
ATOM 747 N N . LEU A 1 95 ? 0.870 4.444 -2.721 1.00 94.81 95 LEU A N 1
ATOM 748 C CA . LEU A 1 95 ? 1.905 3.850 -3.558 1.00 94.81 95 LEU A CA 1
ATOM 749 C C . LEU A 1 95 ? 3.237 3.863 -2.804 1.00 94.81 95 LEU A C 1
ATOM 751 O O . LEU A 1 95 ? 3.834 4.924 -2.614 1.00 94.81 95 LEU A O 1
ATOM 755 N N . ALA A 1 96 ? 3.690 2.697 -2.363 1.00 90.50 96 ALA A N 1
ATOM 756 C CA . ALA A 1 96 ? 4.985 2.510 -1.727 1.00 90.50 96 ALA A CA 1
ATOM 757 C C . ALA A 1 96 ? 6.052 2.256 -2.797 1.00 90.50 96 ALA A C 1
ATOM 759 O O . ALA A 1 96 ? 6.456 1.128 -3.047 1.00 90.50 96 ALA A O 1
ATOM 760 N N . PHE A 1 97 ? 6.471 3.350 -3.428 1.00 82.19 97 PHE A N 1
ATOM 761 C CA . PHE A 1 97 ? 7.462 3.357 -4.497 1.00 82.19 97 PHE A CA 1
ATOM 762 C C . PHE A 1 97 ? 8.885 3.211 -3.941 1.00 82.19 97 PHE A C 1
ATOM 764 O O . PHE A 1 97 ? 9.360 4.077 -3.194 1.00 82.19 97 PHE A O 1
ATOM 771 N N . PHE A 1 98 ? 9.583 2.148 -4.327 1.00 74.44 98 PHE A N 1
ATOM 772 C CA . PHE A 1 98 ? 10.974 1.894 -3.993 1.00 74.44 98 PHE A CA 1
ATOM 773 C C . PHE A 1 98 ? 11.904 2.333 -5.132 1.00 74.44 98 PHE A C 1
ATOM 775 O O . PHE A 1 98 ? 12.031 1.719 -6.185 1.00 74.44 98 PHE A O 1
ATOM 782 N N . THR A 1 99 ? 12.644 3.417 -4.903 1.00 60.88 99 THR A N 1
ATOM 783 C CA . THR A 1 99 ? 13.536 4.018 -5.911 1.00 60.88 99 THR A CA 1
ATOM 784 C C . THR A 1 99 ? 14.724 3.137 -6.323 1.00 60.88 99 THR A C 1
ATOM 786 O O . THR A 1 99 ? 15.422 3.489 -7.276 1.00 60.88 99 THR A O 1
ATOM 789 N N . GLY A 1 100 ? 14.981 2.030 -5.615 1.00 56.91 100 GLY A N 1
ATOM 790 C CA . GLY A 1 100 ? 16.107 1.128 -5.860 1.00 56.91 100 GLY A CA 1
ATOM 791 C C . GLY A 1 100 ? 15.957 0.263 -7.114 1.00 56.91 100 GLY A C 1
ATOM 792 O O . GLY A 1 100 ? 16.949 0.054 -7.812 1.00 56.91 100 GLY A O 1
ATOM 793 N N . ASP A 1 101 ? 14.742 -0.189 -7.430 1.00 57.78 101 ASP A N 1
ATOM 794 C CA . ASP A 1 101 ? 14.437 -1.046 -8.583 1.00 57.78 101 ASP A CA 1
ATOM 795 C C . ASP A 1 101 ? 13.199 -0.598 -9.384 1.00 57.78 101 ASP A C 1
ATOM 797 O O . ASP A 1 101 ? 13.209 -0.782 -10.601 1.00 57.78 101 ASP A O 1
ATOM 801 N N . ASP A 1 102 ? 12.210 0.093 -8.804 1.00 56.19 102 ASP A N 1
ATOM 802 C CA . ASP A 1 102 ? 10.995 0.507 -9.535 1.00 56.19 102 ASP A CA 1
ATOM 803 C C . ASP A 1 102 ? 11.294 1.424 -10.732 1.00 56.19 102 ASP A C 1
ATOM 805 O O . ASP A 1 102 ? 10.654 1.347 -11.785 1.00 56.19 102 ASP A O 1
ATOM 809 N N . VAL A 1 103 ? 12.316 2.280 -10.616 1.00 61.03 103 VAL A N 1
ATOM 810 C CA . VAL A 1 103 ? 12.788 3.118 -11.734 1.00 61.03 103 VAL A CA 1
ATOM 811 C C . VAL A 1 103 ? 13.403 2.256 -12.843 1.00 61.03 103 VAL A C 1
ATOM 813 O O . VAL A 1 103 ? 13.181 2.522 -14.024 1.00 61.03 103 VAL A O 1
ATOM 816 N N . GLN A 1 104 ? 14.158 1.216 -12.481 1.00 57.22 104 GLN A N 1
ATOM 817 C CA . GLN A 1 104 ? 14.815 0.315 -13.434 1.00 57.22 104 GLN A CA 1
ATOM 818 C C . GLN A 1 104 ? 13.804 -0.614 -14.116 1.00 57.22 104 GLN A C 1
ATOM 820 O O . GLN A 1 104 ? 13.890 -0.840 -15.320 1.00 57.22 104 GLN A O 1
ATOM 825 N N . ASN A 1 105 ? 12.788 -1.066 -13.381 1.00 53.31 105 ASN A N 1
ATOM 826 C CA . ASN A 1 105 ? 11.724 -1.947 -13.864 1.00 53.31 105 ASN A CA 1
ATOM 827 C C . ASN A 1 105 ? 10.843 -1.294 -14.939 1.00 53.31 105 ASN A C 1
ATOM 829 O O . ASN A 1 105 ? 10.245 -1.985 -15.764 1.00 53.31 105 ASN A O 1
ATOM 833 N N . ASN A 1 106 ? 10.799 0.039 -14.970 1.00 57.34 106 ASN A N 1
ATOM 834 C CA . ASN A 1 106 ? 10.108 0.809 -16.000 1.00 57.34 106 ASN A CA 1
ATOM 835 C C . ASN A 1 106 ? 10.925 0.976 -17.294 1.00 57.34 106 ASN A C 1
ATOM 837 O O . ASN A 1 106 ? 10.387 1.443 -18.300 1.00 57.34 106 ASN A O 1
ATOM 841 N N . PHE A 1 107 ? 12.211 0.608 -17.306 1.00 56.47 107 PHE A N 1
ATOM 842 C CA . PHE A 1 107 ? 13.104 0.848 -18.436 1.00 56.47 107 PHE A CA 1
ATOM 843 C C . PHE A 1 107 ? 13.800 -0.439 -18.887 1.00 56.47 107 PHE A C 1
ATOM 845 O O . PHE A 1 107 ? 14.804 -0.869 -18.325 1.00 56.47 107 PHE A O 1
ATOM 852 N N . ARG A 1 108 ? 13.281 -1.024 -19.975 1.00 54.06 108 ARG A N 1
ATOM 853 C CA . ARG A 1 108 ? 13.704 -2.317 -20.549 1.00 54.06 108 ARG A CA 1
ATOM 854 C C . ARG A 1 108 ? 15.230 -2.524 -20.650 1.00 54.06 108 ARG A C 1
ATOM 856 O O . ARG A 1 108 ? 15.669 -3.623 -20.342 1.00 54.06 108 ARG A O 1
ATOM 863 N N . PRO A 1 109 ? 16.061 -1.528 -21.023 1.00 58.91 109 PRO A N 1
ATOM 864 C CA . PRO A 1 109 ? 17.518 -1.707 -21.075 1.00 58.91 109 PRO A CA 1
ATOM 865 C C . PRO A 1 109 ? 18.223 -1.876 -19.720 1.00 58.91 109 PRO A C 1
ATOM 867 O O . PRO A 1 109 ? 19.350 -2.360 -19.693 1.00 58.91 109 PRO A O 1
ATOM 870 N N . LEU A 1 110 ? 17.606 -1.449 -18.614 1.00 54.38 110 LEU A N 1
ATOM 871 C CA . LEU A 1 110 ? 18.145 -1.615 -17.257 1.00 54.38 110 LEU A CA 1
ATOM 872 C C . LEU A 1 110 ? 17.579 -2.858 -16.556 1.00 54.38 110 LEU A C 1
ATOM 874 O O . LEU A 1 110 ? 18.052 -3.221 -15.481 1.00 54.38 110 LEU A O 1
ATOM 878 N N . GLU A 1 111 ? 16.598 -3.522 -17.169 1.00 58.59 111 GLU A N 1
ATOM 879 C CA . GLU A 1 111 ? 15.903 -4.652 -16.577 1.00 58.59 111 GLU A CA 1
ATOM 880 C C . GLU A 1 111 ? 16.646 -5.971 -16.822 1.00 58.59 111 GLU A C 1
ATOM 882 O O . GLU A 1 111 ? 16.695 -6.485 -17.939 1.00 58.59 111 GLU A O 1
ATOM 887 N N . GLN A 1 112 ? 17.205 -6.547 -15.757 1.00 55.69 112 GLN A N 1
ATOM 888 C CA . GLN A 1 112 ? 17.999 -7.779 -15.833 1.00 55.69 112 GLN A CA 1
ATOM 889 C C . GLN A 1 112 ? 17.137 -9.049 -15.953 1.00 55.69 112 GLN A C 1
ATOM 891 O O . GLN A 1 112 ? 17.637 -10.087 -16.388 1.00 55.69 112 GLN A O 1
ATOM 896 N N . HIS A 1 113 ? 15.841 -8.976 -15.623 1.00 56.47 113 HIS A N 1
ATOM 897 C CA . HIS A 1 113 ? 14.895 -10.089 -15.713 1.00 56.47 113 HIS A CA 1
ATOM 898 C C . HIS A 1 113 ? 13.761 -9.745 -16.696 1.00 56.47 113 HIS A C 1
ATOM 900 O O . HIS A 1 113 ? 12.657 -9.360 -16.315 1.00 56.47 113 HIS A O 1
ATOM 906 N N . ALA A 1 114 ? 14.030 -9.905 -17.996 1.00 56.12 114 ALA A N 1
ATOM 907 C CA . ALA A 1 114 ? 13.157 -9.511 -19.114 1.00 56.12 114 ALA A CA 1
ATOM 908 C C . ALA A 1 114 ? 11.856 -10.340 -19.291 1.00 56.12 114 ALA A C 1
ATOM 910 O O . ALA A 1 114 ? 11.256 -10.337 -20.364 1.00 56.12 114 ALA A O 1
ATOM 911 N N . LEU A 1 115 ? 11.389 -11.046 -18.255 1.00 59.91 115 LEU A N 1
ATOM 912 C CA . LEU A 1 115 ? 10.160 -11.854 -18.279 1.00 59.91 115 LEU A CA 1
ATOM 913 C C . LEU A 1 115 ? 8.947 -11.089 -17.725 1.00 59.91 115 LEU A C 1
ATOM 915 O O . LEU A 1 115 ? 8.117 -11.656 -17.018 1.00 59.91 115 LEU A O 1
ATOM 919 N N . ARG A 1 116 ? 8.830 -9.795 -18.038 1.00 64.69 116 ARG A N 1
ATOM 920 C CA . ARG A 1 116 ? 7.687 -8.960 -17.642 1.00 64.69 116 ARG A CA 1
ATOM 921 C C . ARG A 1 116 ? 7.216 -8.061 -18.787 1.00 64.69 116 ARG A C 1
ATOM 923 O O . ARG A 1 116 ? 8.043 -7.646 -19.598 1.00 64.69 116 ARG A O 1
ATOM 930 N N . PRO A 1 117 ? 5.905 -7.762 -18.875 1.00 64.38 117 PRO A N 1
ATOM 931 C CA . PRO A 1 117 ? 5.393 -6.837 -19.875 1.00 64.38 117 PRO A CA 1
ATOM 932 C C . PRO A 1 117 ? 5.906 -5.425 -19.588 1.00 64.38 117 PRO A C 1
ATOM 934 O O . PRO A 1 117 ? 5.897 -4.976 -18.439 1.00 64.38 117 PRO A O 1
ATOM 937 N N . PHE A 1 118 ? 6.312 -4.729 -20.646 1.00 68.69 118 PHE A N 1
ATOM 938 C CA . PHE A 1 118 ? 6.651 -3.309 -20.610 1.00 68.69 118 PHE A CA 1
ATOM 939 C C . PHE A 1 118 ? 5.558 -2.511 -21.315 1.00 68.69 118 PHE A C 1
ATOM 941 O O . PHE A 1 118 ? 4.761 -3.057 -22.080 1.00 68.69 118 PHE A O 1
ATOM 948 N N . ALA A 1 119 ? 5.523 -1.205 -21.081 1.00 70.75 119 ALA A N 1
ATOM 949 C CA . ALA A 1 119 ? 4.685 -0.303 -21.850 1.00 70.75 119 ALA A CA 1
ATOM 950 C C . ALA A 1 119 ? 5.491 0.914 -22.285 1.00 70.75 119 ALA A C 1
ATOM 952 O O . ALA A 1 119 ? 6.343 1.414 -21.554 1.00 70.75 119 ALA A O 1
ATOM 953 N N . SER A 1 120 ? 5.183 1.395 -23.482 1.00 74.19 120 SER A N 1
ATOM 954 C CA . SER A 1 120 ? 5.569 2.735 -23.915 1.00 74.19 120 SER A CA 1
ATOM 955 C C . SER A 1 120 ? 4.407 3.683 -23.650 1.00 74.19 120 SER A C 1
ATOM 957 O O . SER A 1 120 ? 3.248 3.283 -23.740 1.00 74.19 120 SER A O 1
ATOM 959 N N . LEU A 1 121 ? 4.693 4.939 -23.321 1.00 72.00 121 LEU A N 1
ATOM 960 C CA . LEU A 1 121 ? 3.645 5.950 -23.230 1.00 72.00 121 LEU A CA 1
ATOM 961 C C . LEU A 1 121 ? 3.364 6.518 -24.623 1.00 72.00 121 LEU A C 1
ATOM 963 O O . LEU A 1 121 ? 4.256 7.085 -25.252 1.00 72.00 121 LEU A O 1
ATOM 967 N N . GLN A 1 122 ? 2.118 6.405 -25.084 1.00 74.94 122 GLN A N 1
ATOM 968 C CA . GLN A 1 122 ? 1.621 7.106 -26.270 1.00 74.94 122 GLN A CA 1
ATOM 969 C C . GLN A 1 122 ? 0.424 7.962 -25.857 1.00 74.94 122 GLN A C 1
ATOM 971 O O . GLN A 1 122 ? -0.559 7.453 -25.327 1.00 74.94 122 GLN A O 1
ATOM 976 N N . ASN A 1 123 ? 0.514 9.278 -26.065 1.00 79.50 123 ASN A N 1
ATOM 977 C CA . ASN A 1 123 ? -0.515 10.250 -25.663 1.00 79.50 123 ASN A CA 1
ATOM 978 C C . ASN A 1 123 ? -0.911 10.186 -24.170 1.00 79.50 123 ASN A C 1
ATOM 980 O O . ASN A 1 123 ? -2.050 10.476 -23.821 1.00 79.50 123 ASN A O 1
ATOM 984 N N . GLY A 1 124 ? 0.023 9.812 -23.290 1.00 73.88 124 GLY A N 1
ATOM 985 C CA . GLY A 1 124 ? -0.210 9.717 -21.843 1.00 73.88 124 GLY A CA 1
ATOM 986 C C . GLY A 1 124 ? -0.812 8.391 -21.369 1.00 73.88 124 GLY A C 1
ATOM 987 O O . GLY A 1 124 ? -0.895 8.180 -20.163 1.00 73.88 124 GLY A O 1
ATOM 988 N N . GLU A 1 125 ? -1.160 7.479 -22.279 1.00 73.44 125 GLU A N 1
ATOM 989 C CA . GLU A 1 125 ? -1.631 6.137 -21.929 1.00 73.44 125 GLU A CA 1
ATOM 990 C C . GLU A 1 125 ? -0.538 5.082 -22.173 1.00 73.44 125 GLU A C 1
ATOM 992 O O . GLU A 1 125 ? 0.219 5.178 -23.149 1.00 73.44 125 GLU A O 1
ATOM 997 N N . PRO A 1 126 ? -0.439 4.055 -21.308 1.00 72.06 126 PRO A N 1
ATOM 998 C CA . PRO A 1 126 ? 0.470 2.941 -21.517 1.00 72.06 126 PRO A CA 1
ATOM 999 C C . PRO A 1 126 ? -0.023 2.054 -22.667 1.00 72.06 126 PRO A C 1
ATOM 1001 O O . PRO A 1 126 ? -1.105 1.469 -22.610 1.00 72.06 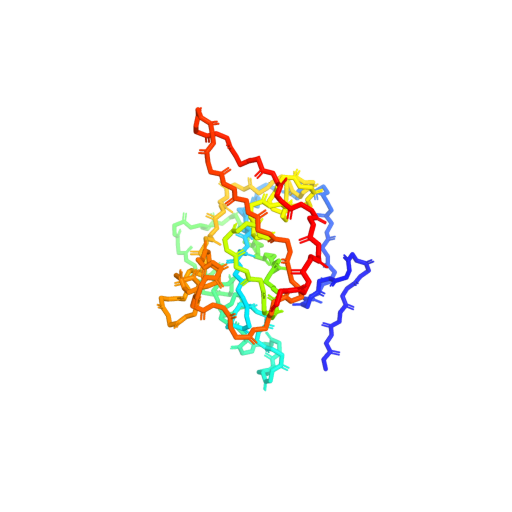126 PRO A O 1
ATOM 1004 N N . VAL A 1 127 ? 0.807 1.918 -23.699 1.00 79.06 127 VAL A N 1
ATOM 1005 C CA . VAL A 1 127 ? 0.652 0.949 -24.787 1.00 79.06 127 VAL A CA 1
ATOM 1006 C C . VAL A 1 127 ? 1.572 -0.230 -24.500 1.00 79.06 127 VAL A C 1
ATOM 1008 O O . VAL A 1 127 ? 2.798 -0.085 -24.509 1.00 79.06 127 VAL A O 1
ATOM 1011 N N . PHE A 1 128 ? 0.968 -1.384 -24.216 1.00 73.38 128 PHE A N 1
ATOM 1012 C CA . PHE A 1 128 ? 1.677 -2.605 -23.843 1.00 73.38 128 PHE A CA 1
ATOM 1013 C C . PHE A 1 128 ? 2.511 -3.148 -25.000 1.00 73.38 128 PHE A C 1
ATOM 1015 O O . PHE A 1 128 ? 1.997 -3.397 -26.090 1.00 73.38 128 PHE A O 1
ATOM 1022 N N . ASP A 1 129 ? 3.782 -3.402 -24.719 1.00 66.75 129 ASP A N 1
ATOM 1023 C CA . ASP A 1 129 ? 4.625 -4.258 -25.534 1.00 66.75 129 ASP A CA 1
ATOM 1024 C C . ASP A 1 129 ? 4.532 -5.681 -24.969 1.00 66.75 129 ASP A C 1
ATOM 1026 O O . ASP A 1 129 ? 5.183 -6.041 -23.985 1.00 66.75 129 ASP A O 1
ATOM 1030 N N . ALA A 1 130 ? 3.625 -6.469 -25.548 1.00 57.25 130 ALA A N 1
ATOM 1031 C CA . ALA A 1 130 ? 3.389 -7.859 -25.162 1.00 57.25 130 ALA A CA 1
ATOM 1032 C C . ALA A 1 130 ? 4.380 -8.837 -25.825 1.00 57.25 130 ALA A C 1
ATOM 1034 O O . ALA A 1 130 ? 4.229 -10.053 -25.679 1.00 57.25 130 ALA A O 1
ATOM 1035 N N . PHE A 1 131 ? 5.373 -8.344 -26.575 1.00 52.78 131 PHE A N 1
ATOM 1036 C CA . PHE A 1 131 ? 6.334 -9.204 -27.248 1.00 52.78 131 PHE A CA 1
ATOM 1037 C C . PHE A 1 131 ? 7.460 -9.602 -26.287 1.00 52.78 131 PHE A C 1
ATOM 1039 O O . PHE A 1 131 ? 8.400 -8.857 -26.004 1.00 52.78 131 PHE A O 1
ATOM 1046 N N . PHE A 1 132 ? 7.387 -10.848 -25.813 1.00 47.97 132 PHE A N 1
ATOM 1047 C CA . PHE A 1 132 ? 8.500 -11.562 -25.185 1.00 47.97 132 PHE A CA 1
ATOM 1048 C C . PHE A 1 132 ? 9.552 -11.943 -26.242 1.00 47.97 132 PHE A C 1
ATOM 1050 O O . PHE A 1 132 ? 9.854 -13.117 -26.448 1.00 47.97 132 PHE A O 1
ATOM 1057 N N . THR A 1 133 ? 10.071 -10.977 -26.998 1.00 42.59 133 THR A N 1
ATOM 1058 C CA . THR A 1 133 ? 11.152 -11.232 -27.952 1.00 42.59 133 THR A CA 1
ATOM 1059 C C . THR A 1 133 ? 12.480 -11.180 -27.214 1.00 42.59 133 THR A C 1
ATOM 1061 O O . THR A 1 133 ? 12.950 -10.109 -26.817 1.00 42.59 133 THR A O 1
ATOM 1064 N N . PHE A 1 134 ? 13.067 -12.365 -27.033 1.00 39.62 134 PHE A N 1
ATOM 1065 C CA . PHE A 1 134 ? 14.497 -12.535 -26.812 1.00 39.62 134 PHE A CA 1
ATOM 1066 C C . PHE A 1 134 ? 15.222 -11.966 -28.041 1.00 39.62 134 PHE A C 1
ATOM 1068 O O . PHE A 1 134 ? 14.990 -12.434 -29.158 1.00 39.62 134 PHE A O 1
ATOM 1075 N N . HIS A 1 135 ? 16.041 -10.935 -27.845 1.00 43.50 135 HIS A N 1
ATOM 1076 C CA . HIS A 1 135 ? 17.035 -10.491 -28.822 1.00 43.50 135 HIS A CA 1
ATOM 1077 C C . HIS A 1 135 ? 18.416 -10.870 -28.312 1.00 43.50 135 HIS A C 1
ATOM 1079 O O . HIS A 1 135 ? 18.669 -10.617 -27.113 1.00 43.50 135 HIS A O 1
#

Sequence (135 aa):
MRINSDGLRDREHTRQKSPNTLRIAVLGDSFTEARQVPLEDAYWTVMADSLQSCPALDGNGVEVINFGVSGYGTLQELLTLRHYVWNYNPDVILLAFFTGDDVQNNFRPLEQHALRPFASLQNGEPVFDAFFTFH

pLDDT: mean 85.3, std 16.24, range [39.62, 98.56]

Radius of gyration: 16.59 Å; chains: 1; bounding box: 38×29×47 Å

Foldseek 3Di:
DDAEPVGALAYDDDLDDDPQEQEEEEEEACLLSVPVDDRCPRVQNVVQVVVCPDPVSPPGHYHYGGPYYHPDAPVNRVVCVVPPVVSSVHPYYHYPDDPPPNVQSQPCVSDPDLPDWHFDDDPNDTDIPPDPDDD